Protein AF-A0A962CRX6-F1 (afdb_monomer)

Structure (mmCIF, N/CA/C/O backbone):
data_AF-A0A962CRX6-F1
#
_entry.id   AF-A0A962CRX6-F1
#
loop_
_atom_site.group_PDB
_atom_site.id
_atom_site.type_symbol
_atom_site.label_atom_id
_atom_site.label_alt_id
_atom_site.label_comp_id
_atom_site.label_asym_id
_atom_site.label_entity_id
_atom_site.label_seq_id
_atom_site.pdbx_PDB_ins_code
_atom_site.Cartn_x
_atom_site.Cartn_y
_atom_site.Cartn_z
_atom_site.occupancy
_atom_site.B_iso_or_equiv
_atom_site.auth_seq_id
_atom_site.auth_comp_id
_atom_site.auth_asym_id
_atom_site.auth_atom_id
_atom_site.pdbx_PDB_model_num
ATOM 1 N N . MET A 1 1 ? -12.585 -0.941 14.275 1.00 58.22 1 MET A N 1
ATOM 2 C CA . MET A 1 1 ? -12.572 -1.925 13.174 1.00 58.22 1 MET A CA 1
ATOM 3 C C . MET A 1 1 ? -11.379 -1.539 12.325 1.00 58.22 1 MET A C 1
ATOM 5 O O . MET A 1 1 ? -11.319 -0.374 11.966 1.00 58.22 1 MET A O 1
ATOM 9 N N . ASN A 1 2 ? -10.404 -2.429 12.141 1.00 74.69 2 ASN A N 1
ATOM 10 C CA . ASN A 1 2 ? -9.152 -2.091 11.458 1.00 74.69 2 ASN A CA 1
ATOM 11 C C . ASN A 1 2 ? -9.338 -2.369 9.971 1.00 74.69 2 ASN A C 1
ATOM 13 O O . ASN A 1 2 ? -9.302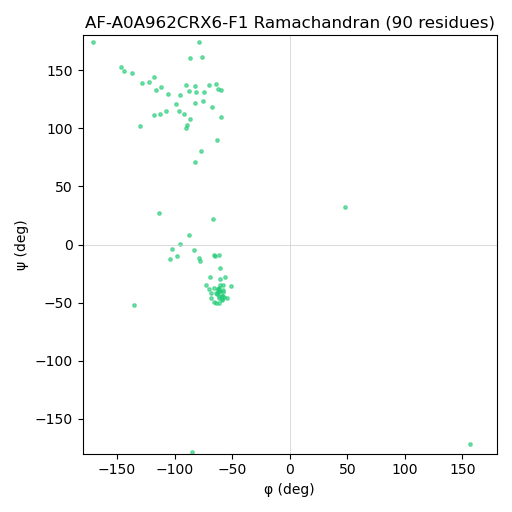 -3.531 9.563 1.00 74.69 2 ASN A O 1
ATOM 17 N N . THR A 1 3 ? -9.587 -1.336 9.1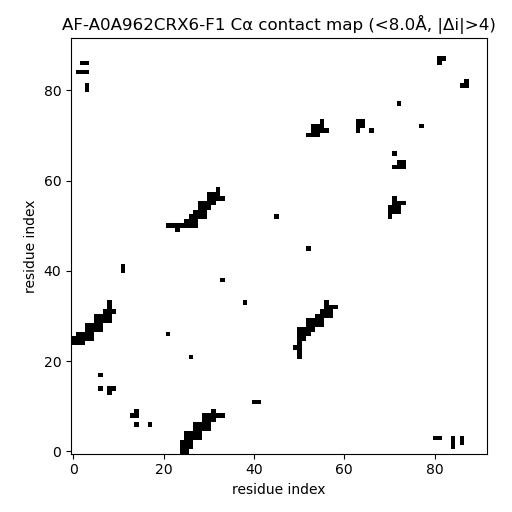74 1.00 85.50 3 THR A N 1
ATOM 18 C CA . THR A 1 3 ? -9.855 -1.497 7.741 1.00 85.50 3 THR A CA 1
ATOM 19 C C . THR A 1 3 ? -8.541 -1.492 6.977 1.00 85.50 3 THR A C 1
ATOM 21 O O . THR A 1 3 ? -7.709 -0.615 7.192 1.00 85.50 3 THR A O 1
ATOM 24 N N . LEU A 1 4 ? -8.347 -2.453 6.074 1.00 88.00 4 LEU A N 1
ATOM 25 C CA . LEU A 1 4 ? -7.245 -2.406 5.115 1.00 88.00 4 LEU A CA 1
ATOM 26 C C . LEU A 1 4 ? -7.731 -1.720 3.834 1.00 88.00 4 LEU A C 1
ATOM 28 O O . LEU A 1 4 ? -8.580 -2.254 3.115 1.00 88.00 4 LEU A O 1
ATOM 32 N N . HIS A 1 5 ? -7.185 -0.539 3.568 1.00 88.88 5 HIS A N 1
ATOM 33 C CA . HIS A 1 5 ? -7.468 0.280 2.396 1.00 88.88 5 HIS A CA 1
ATOM 34 C C . HIS A 1 5 ? -6.518 -0.075 1.259 1.00 88.88 5 HIS A C 1
ATOM 36 O O . HIS A 1 5 ? -5.317 -0.244 1.464 1.00 88.88 5 HIS A O 1
ATOM 42 N N . LEU A 1 6 ? -7.063 -0.174 0.050 1.00 89.38 6 LEU A N 1
ATOM 43 C CA . LEU A 1 6 ? -6.304 -0.463 -1.162 1.00 89.38 6 LEU A CA 1
ATOM 44 C C . LEU A 1 6 ? -6.218 0.811 -2.007 1.00 89.38 6 LEU A C 1
ATOM 46 O O . LEU A 1 6 ? -7.232 1.283 -2.522 1.00 89.38 6 LEU A O 1
ATOM 50 N N . CYS A 1 7 ? -5.012 1.341 -2.188 1.00 90.00 7 CYS A N 1
ATOM 51 C CA . CYS A 1 7 ? -4.751 2.527 -2.997 1.00 90.00 7 CYS A CA 1
ATOM 52 C C . CYS A 1 7 ? -3.931 2.147 -4.233 1.00 90.00 7 CYS A C 1
ATOM 54 O O . CYS A 1 7 ? -2.770 1.751 -4.128 1.00 90.00 7 CYS A O 1
ATOM 56 N N . HIS A 1 8 ? -4.534 2.257 -5.420 1.00 89.56 8 HIS A N 1
ATOM 57 C CA . HIS A 1 8 ? -3.787 2.083 -6.661 1.00 89.56 8 HIS A CA 1
ATOM 58 C C . HIS A 1 8 ? -2.942 3.330 -6.913 1.00 89.56 8 HIS A C 1
ATOM 60 O O . HIS A 1 8 ? -3.479 4.433 -7.022 1.00 89.56 8 HIS A O 1
ATOM 66 N N . TRP A 1 9 ? -1.633 3.160 -7.059 1.00 90.69 9 TRP A N 1
ATOM 67 C CA . TRP A 1 9 ? -0.734 4.274 -7.319 1.00 90.69 9 TRP A CA 1
ATOM 68 C C . TRP A 1 9 ? -1.094 5.007 -8.613 1.00 90.69 9 TRP A C 1
ATOM 70 O O . TRP A 1 9 ? -1.321 4.397 -9.660 1.00 90.69 9 TRP A O 1
ATOM 80 N N . GLN A 1 10 ? -1.134 6.336 -8.534 1.00 91.12 10 GLN A N 1
ATOM 81 C CA . GLN A 1 10 ? -1.332 7.217 -9.687 1.00 91.12 10 GLN A CA 1
ATOM 82 C C . GLN A 1 10 ? -0.353 8.388 -9.644 1.00 91.12 10 GLN A C 1
ATOM 84 O O . GLN A 1 10 ? 0.316 8.679 -10.630 1.00 91.12 10 GLN A O 1
ATOM 89 N N . ASN A 1 11 ? -0.309 9.083 -8.508 1.00 92.31 11 ASN A N 1
ATOM 90 C CA . ASN A 1 11 ? 0.598 10.182 -8.199 1.00 92.31 11 ASN A CA 1
ATOM 91 C C . ASN A 1 11 ? 0.467 10.540 -6.707 1.00 92.31 11 ASN A C 1
ATOM 93 O O . ASN A 1 11 ? -0.413 10.031 -6.009 1.00 92.31 11 ASN A O 1
ATOM 97 N N . LEU A 1 12 ? 1.318 11.455 -6.238 1.00 91.12 12 LEU A N 1
ATOM 98 C CA . LEU A 1 12 ? 1.351 11.884 -4.839 1.00 91.12 12 LEU A CA 1
ATOM 99 C C . LEU A 1 12 ? 0.048 12.555 -4.381 1.00 91.12 12 LEU A C 1
ATOM 101 O O . LEU A 1 12 ? -0.441 12.254 -3.301 1.00 91.12 12 LEU A O 1
ATOM 105 N N . VAL A 1 13 ? -0.553 13.395 -5.228 1.00 92.12 13 VAL A N 1
ATOM 106 C CA . VAL A 1 13 ? -1.800 14.109 -4.904 1.00 92.12 13 VAL A CA 1
ATOM 107 C C . VAL A 1 13 ? -2.939 13.123 -4.633 1.00 92.12 13 VAL A C 1
ATOM 109 O O . VAL A 1 13 ? -3.721 13.310 -3.705 1.00 92.12 13 VAL A O 1
ATOM 112 N N . HIS A 1 14 ? -3.023 12.048 -5.420 1.00 91.44 14 HIS A N 1
ATOM 113 C CA . HIS A 1 14 ? -4.002 10.986 -5.204 1.00 91.44 14 HIS A CA 1
ATOM 114 C C . HIS A 1 14 ? -3.786 10.270 -3.865 1.00 91.44 14 HIS A C 1
ATOM 116 O O . HIS A 1 14 ? -4.751 10.009 -3.147 1.00 91.44 14 HIS A O 1
ATOM 122 N N . LEU A 1 15 ? -2.527 9.984 -3.516 1.00 91.94 15 LEU A N 1
ATOM 123 C CA . LEU A 1 15 ? -2.184 9.371 -2.237 1.00 91.94 15 LEU A CA 1
ATOM 124 C C . LEU A 1 15 ? -2.593 10.275 -1.067 1.00 91.94 15 LEU A C 1
ATOM 126 O O . LEU A 1 15 ? -3.307 9.818 -0.184 1.00 91.94 15 LEU A O 1
ATOM 130 N N . GLU A 1 16 ? -2.224 11.555 -1.089 1.00 91.19 16 GLU A N 1
ATOM 131 C CA . GLU A 1 16 ? -2.556 12.521 -0.030 1.00 91.19 16 GLU A CA 1
ATOM 132 C C . GLU A 1 16 ? -4.069 12.646 0.203 1.00 91.19 16 GLU A C 1
ATOM 134 O O . GLU A 1 16 ? -4.531 12.671 1.344 1.00 91.19 16 GLU A O 1
ATOM 139 N N . GLN A 1 17 ? -4.864 12.660 -0.872 1.00 89.88 17 GLN A N 1
ATOM 140 C CA . GLN A 1 17 ? -6.326 12.649 -0.772 1.00 89.88 17 GLN A CA 1
ATOM 141 C C . GLN A 1 17 ? -6.849 11.380 -0.093 1.00 89.88 17 GLN A C 1
ATOM 143 O O . GLN A 1 17 ? -7.801 11.447 0.683 1.00 89.88 17 GLN A O 1
ATOM 148 N N . HIS A 1 18 ? -6.231 10.234 -0.379 1.00 87.38 18 HIS A N 1
ATOM 149 C CA . HIS A 1 18 ? -6.597 8.957 0.224 1.00 87.38 18 HIS A CA 1
ATOM 150 C C . HIS A 1 18 ? -6.222 8.900 1.710 1.00 87.38 18 HIS A C 1
ATOM 152 O O . HIS A 1 18 ? -6.996 8.393 2.517 1.00 87.38 18 HIS A O 1
ATOM 158 N N . LEU A 1 19 ? -5.072 9.469 2.087 1.00 89.88 19 LEU A N 1
ATOM 159 C CA . LEU A 1 19 ? -4.608 9.523 3.475 1.00 89.88 19 LEU A CA 1
ATOM 160 C C . LEU A 1 19 ? -5.579 10.279 4.388 1.00 89.88 19 LEU A C 1
ATOM 162 O O . LEU A 1 19 ? -5.799 9.862 5.520 1.00 89.88 19 LEU A O 1
ATOM 166 N N . GLY A 1 20 ? -6.233 11.329 3.882 1.00 86.69 20 GLY A N 1
ATOM 167 C CA . GLY A 1 20 ? -7.261 12.066 4.626 1.00 86.69 20 GLY A CA 1
ATOM 168 C C . GLY A 1 20 ? -8.524 11.259 4.965 1.00 86.69 20 GLY A C 1
ATOM 169 O O . GLY A 1 20 ? -9.357 11.736 5.733 1.00 86.69 20 GLY A O 1
ATOM 170 N N . LEU A 1 21 ? -8.687 10.058 4.400 1.00 85.38 21 LEU A N 1
ATOM 171 C CA . LEU A 1 21 ? -9.817 9.160 4.658 1.00 85.38 21 LEU A CA 1
ATOM 172 C C . LEU A 1 21 ? -9.493 8.071 5.692 1.00 85.38 21 LEU A C 1
ATOM 174 O O . LEU A 1 21 ? -10.402 7.353 6.113 1.00 85.38 21 LEU A O 1
ATOM 178 N N . LEU A 1 22 ? -8.223 7.926 6.083 1.00 87.69 22 LEU A N 1
ATOM 179 C CA . LEU A 1 22 ? -7.774 6.871 6.988 1.00 87.69 22 LEU A CA 1
ATOM 180 C C . LEU A 1 22 ? -8.031 7.246 8.447 1.00 87.69 22 LEU A C 1
ATOM 182 O O . LEU A 1 22 ? -7.743 8.358 8.889 1.00 87.69 22 LEU A O 1
ATOM 186 N N . SER A 1 23 ? -8.536 6.285 9.217 1.00 85.50 23 SER A N 1
ATOM 187 C CA . SER A 1 23 ? -8.552 6.372 10.678 1.00 85.50 23 SER A CA 1
ATOM 188 C C . SER A 1 23 ? -7.236 5.849 11.268 1.00 85.50 23 SER A C 1
ATOM 190 O O . SER A 1 23 ? -6.535 5.059 10.642 1.00 85.50 23 SER A O 1
ATOM 192 N N . GLU A 1 24 ? -6.914 6.212 12.514 1.00 83.00 24 GLU A N 1
ATOM 193 C CA . GLU A 1 24 ? -5.660 5.802 13.183 1.00 83.00 24 GLU A CA 1
ATOM 194 C C . GLU A 1 24 ? -5.446 4.277 13.249 1.00 83.00 24 GLU A C 1
ATOM 196 O O . GLU A 1 24 ? -4.314 3.808 13.263 1.00 83.00 24 GLU A O 1
ATOM 201 N N . ASN A 1 25 ? -6.531 3.498 13.270 1.00 84.44 25 ASN A N 1
ATOM 202 C CA . ASN A 1 25 ? -6.491 2.034 13.366 1.00 84.44 25 ASN A CA 1
ATOM 203 C C . ASN A 1 25 ? -6.567 1.318 12.009 1.00 84.44 25 ASN A C 1
ATOM 205 O O . ASN A 1 25 ? -6.623 0.085 11.962 1.00 84.44 25 ASN A O 1
ATOM 209 N N . ASP A 1 26 ? -6.642 2.072 10.917 1.00 87.25 26 ASP A N 1
ATOM 210 C CA . ASP A 1 26 ? -6.673 1.499 9.582 1.00 87.25 26 ASP A CA 1
ATOM 211 C C . ASP A 1 26 ? -5.268 1.076 9.136 1.00 87.25 26 ASP A C 1
ATOM 213 O O . ASP A 1 26 ? -4.263 1.253 9.826 1.00 87.25 26 ASP A O 1
ATOM 217 N N . SER A 1 27 ? -5.181 0.431 7.983 1.00 88.75 27 SER A N 1
ATOM 218 C CA . SER A 1 27 ? -3.911 0.135 7.332 1.00 88.75 27 SER A CA 1
ATOM 219 C C . SER A 1 27 ? -4.029 0.409 5.845 1.00 88.75 27 SER A C 1
ATOM 221 O O . SER A 1 27 ? -5.105 0.252 5.269 1.00 88.75 27 SER A O 1
ATOM 223 N N . LEU A 1 28 ? -2.937 0.841 5.223 1.00 90.75 28 LEU A N 1
ATOM 224 C CA . LEU A 1 28 ? -2.918 1.232 3.819 1.00 90.75 28 LEU A CA 1
ATOM 225 C C . LEU A 1 28 ? -2.014 0.316 3.001 1.00 90.75 28 LEU A C 1
ATOM 227 O O . LEU A 1 28 ? -0.860 0.084 3.345 1.00 90.75 28 LEU A O 1
ATOM 231 N N . LEU A 1 29 ? -2.517 -0.136 1.863 1.00 90.69 29 LEU A N 1
ATOM 232 C CA . LEU A 1 29 ? -1.756 -0.890 0.884 1.00 90.69 29 LEU A CA 1
ATOM 233 C C . LEU A 1 29 ? -1.710 -0.120 -0.426 1.00 90.69 29 LEU A C 1
ATOM 235 O O . LEU A 1 29 ? -2.727 0.036 -1.105 1.00 90.69 29 LEU A O 1
ATOM 239 N N . ILE A 1 30 ? -0.526 0.365 -0.775 1.00 91.12 30 ILE A N 1
ATOM 240 C CA . ILE A 1 30 ? -0.294 1.118 -2.000 1.00 91.12 30 ILE A CA 1
ATOM 241 C C . ILE A 1 30 ? 0.237 0.138 -3.045 1.00 91.12 30 ILE A C 1
ATOM 243 O O . ILE A 1 30 ? 1.324 -0.421 -2.888 1.00 91.12 30 ILE A O 1
ATOM 247 N N . PHE A 1 31 ? -0.525 -0.086 -4.112 1.00 88.44 31 PHE A N 1
ATOM 248 C CA . PHE A 1 31 ? -0.181 -1.059 -5.147 1.00 88.44 31 PHE A CA 1
ATOM 249 C C . PHE A 1 31 ? -0.095 -0.412 -6.529 1.00 88.44 31 PHE A C 1
ATOM 251 O O . PHE A 1 31 ? -0.914 0.432 -6.882 1.00 88.44 31 PHE A O 1
ATOM 258 N N . GLY A 1 32 ? 0.889 -0.803 -7.334 1.00 86.56 32 GLY A N 1
ATOM 259 C CA . GLY A 1 32 ? 1.092 -0.223 -8.664 1.00 86.56 32 GLY A CA 1
ATOM 260 C C . GLY A 1 32 ? 2.523 -0.362 -9.158 1.00 86.56 32 GLY A C 1
ATOM 261 O O . GLY A 1 32 ? 3.325 -1.060 -8.553 1.00 86.56 32 GLY A O 1
ATOM 262 N N . THR A 1 33 ? 2.848 0.277 -10.277 1.00 85.25 33 THR A N 1
ATOM 263 C CA . THR A 1 33 ? 4.232 0.355 -10.765 1.00 85.25 33 THR A CA 1
ATOM 264 C C . THR A 1 33 ? 4.84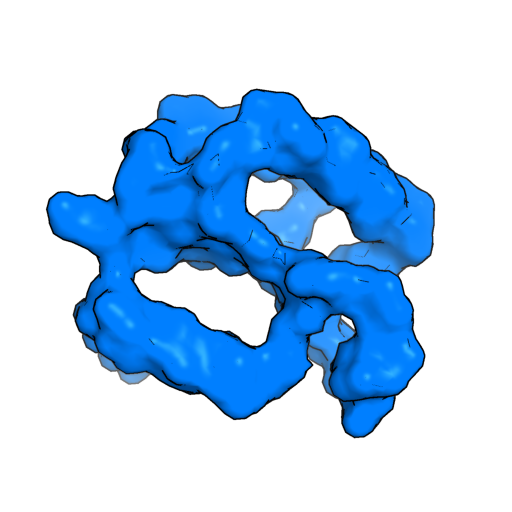7 1.658 -10.275 1.00 85.25 33 THR A C 1
ATOM 266 O O . THR A 1 33 ? 4.261 2.718 -10.480 1.00 85.25 33 THR A O 1
ATOM 269 N N . PHE A 1 34 ? 6.021 1.580 -9.648 1.00 85.38 34 PHE A N 1
ATOM 270 C CA . PHE A 1 34 ? 6.719 2.737 -9.087 1.00 85.38 34 PHE A CA 1
ATOM 271 C C . PHE A 1 34 ? 8.163 2.779 -9.576 1.00 85.38 34 PHE A C 1
ATOM 273 O O . PHE A 1 34 ? 8.857 1.759 -9.590 1.00 85.38 34 PHE A O 1
ATOM 280 N N . SER A 1 35 ? 8.641 3.973 -9.900 1.00 86.94 35 SER A N 1
ATOM 281 C CA . SER A 1 35 ? 10.069 4.266 -9.992 1.00 86.94 35 SER A CA 1
ATOM 282 C C . SER A 1 35 ? 10.695 4.410 -8.599 1.00 86.94 35 SER A C 1
ATOM 284 O O . SER A 1 35 ? 10.011 4.679 -7.611 1.00 86.94 35 SER A O 1
ATOM 286 N N . VAL A 1 36 ? 12.023 4.294 -8.514 1.00 84.00 36 VAL A N 1
ATOM 287 C CA . VAL A 1 36 ? 12.770 4.484 -7.254 1.00 84.00 36 VAL A CA 1
ATOM 288 C C . VAL A 1 36 ? 12.533 5.878 -6.658 1.00 84.00 36 VAL A C 1
ATOM 290 O O . VAL A 1 36 ? 12.459 6.031 -5.440 1.00 84.00 36 VAL A O 1
ATOM 293 N N . ASP A 1 37 ? 12.383 6.900 -7.501 1.00 89.44 37 ASP A N 1
ATOM 294 C CA . ASP A 1 37 ? 12.137 8.269 -7.041 1.00 89.44 37 ASP A 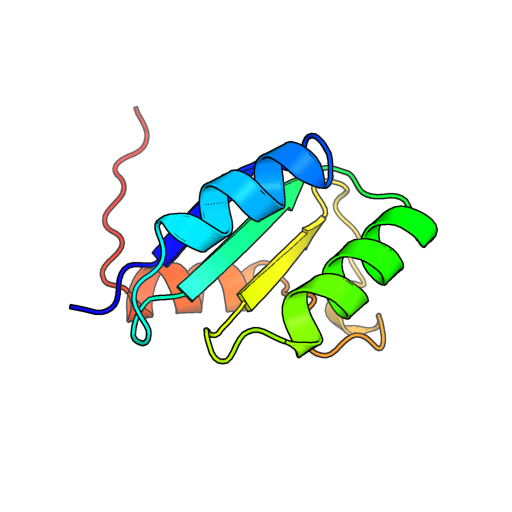CA 1
ATOM 295 C C . ASP A 1 37 ? 10.716 8.450 -6.494 1.00 89.44 37 ASP A C 1
ATOM 297 O O . ASP A 1 37 ? 10.515 9.194 -5.537 1.00 89.44 37 ASP A O 1
ATOM 301 N N . GLU A 1 38 ? 9.725 7.760 -7.061 1.00 89.62 38 GLU A N 1
ATOM 302 C CA . GLU A 1 38 ? 8.360 7.746 -6.524 1.00 89.62 38 GLU A CA 1
ATOM 303 C C . GLU A 1 38 ? 8.289 7.003 -5.194 1.00 89.62 38 GLU A C 1
ATOM 305 O O . GLU A 1 38 ? 7.663 7.501 -4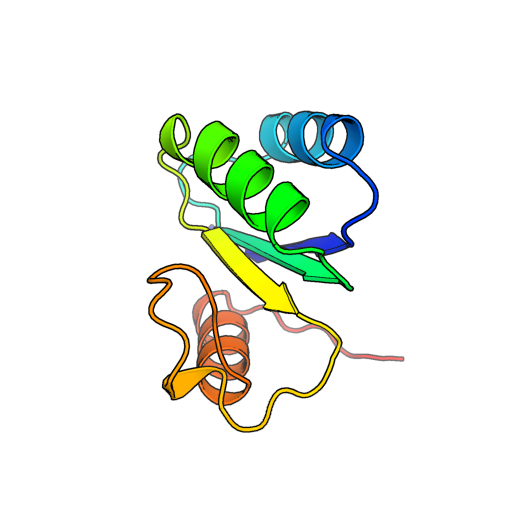.263 1.00 89.62 38 GLU A O 1
ATOM 310 N N . GLN A 1 39 ? 8.980 5.867 -5.069 1.00 88.00 39 GLN A N 1
ATOM 311 C CA . GLN A 1 39 ? 9.061 5.130 -3.806 1.00 88.00 39 GLN A CA 1
ATOM 312 C C . GLN A 1 39 ? 9.609 6.005 -2.676 1.00 88.00 39 GLN A C 1
ATOM 314 O O . GLN A 1 39 ? 9.023 6.037 -1.598 1.00 88.00 39 GLN A O 1
ATOM 319 N N . LYS A 1 40 ? 10.686 6.762 -2.928 1.00 88.75 40 LYS A N 1
ATOM 320 C CA . LYS A 1 40 ? 11.239 7.709 -1.945 1.00 88.75 40 LYS A CA 1
ATOM 321 C C . LYS A 1 40 ? 10.217 8.763 -1.532 1.00 88.75 40 LYS A C 1
ATOM 323 O O . LYS A 1 40 ? 10.007 8.952 -0.345 1.00 88.75 40 LYS A O 1
ATOM 328 N N . LYS A 1 41 ? 9.525 9.380 -2.495 1.00 90.94 41 LYS A N 1
ATOM 329 C CA . LYS A 1 41 ? 8.482 10.381 -2.206 1.00 90.94 41 LYS A CA 1
ATOM 330 C C . LYS A 1 41 ? 7.341 9.811 -1.368 1.00 90.94 41 LYS A C 1
ATOM 332 O O . LYS A 1 41 ? 6.839 10.500 -0.489 1.00 90.94 41 LYS A O 1
ATOM 337 N N . ILE A 1 42 ? 6.929 8.574 -1.646 1.00 91.06 42 ILE A N 1
ATOM 338 C CA . ILE A 1 42 ? 5.908 7.892 -0.848 1.00 91.06 42 ILE A CA 1
ATOM 339 C C . ILE A 1 42 ? 6.429 7.681 0.572 1.00 91.06 42 ILE A C 1
ATOM 341 O O . ILE A 1 42 ? 5.754 8.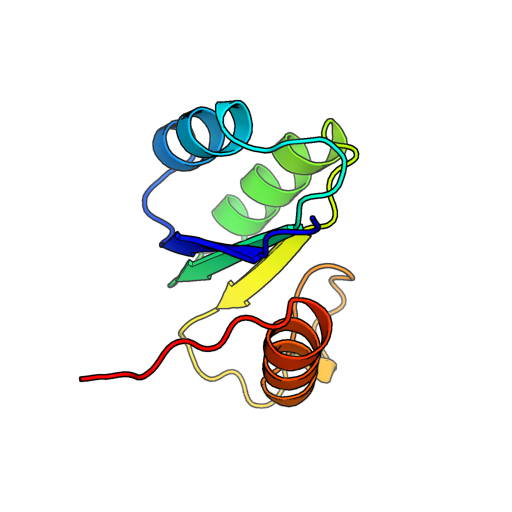075 1.512 1.00 91.06 42 ILE A O 1
ATOM 345 N N . ILE A 1 43 ? 7.632 7.119 0.733 1.00 89.88 43 ILE A N 1
ATOM 346 C CA . ILE A 1 43 ? 8.247 6.909 2.052 1.00 89.88 43 ILE A CA 1
ATOM 347 C C . ILE A 1 43 ? 8.315 8.226 2.833 1.00 89.88 43 ILE A C 1
ATOM 349 O O . ILE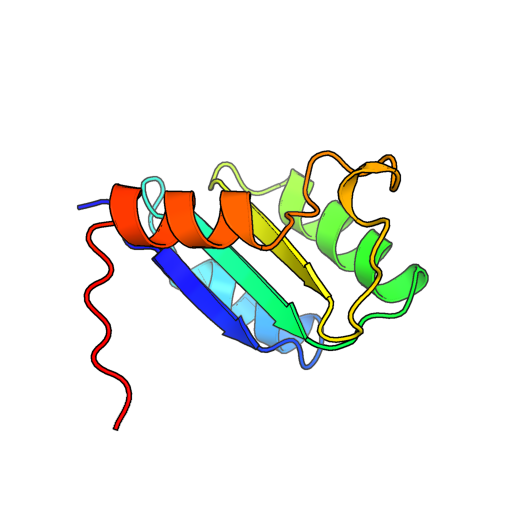 A 1 43 ? 7.935 8.243 3.998 1.00 89.88 43 ILE A O 1
ATOM 353 N N . ASP A 1 44 ? 8.746 9.316 2.196 1.00 90.12 44 ASP A N 1
ATOM 354 C CA . ASP A 1 44 ? 8.866 10.628 2.832 1.00 90.12 44 ASP A CA 1
ATOM 355 C C . ASP A 1 44 ? 7.508 11.151 3.329 1.00 90.12 44 ASP A C 1
ATOM 357 O O . ASP A 1 44 ? 7.408 11.571 4.476 1.00 90.12 44 ASP A O 1
ATOM 361 N N . VAL A 1 45 ? 6.442 11.066 2.521 1.00 90.25 45 VAL A N 1
ATOM 362 C CA . VAL A 1 45 ? 5.087 11.475 2.951 1.00 90.25 45 VAL A CA 1
ATOM 363 C C . VAL A 1 45 ? 4.550 10.583 4.066 1.00 90.25 45 VAL A C 1
ATOM 365 O O . VAL A 1 45 ? 3.880 11.055 4.981 1.00 90.25 45 VAL A O 1
ATOM 368 N N . MET A 1 46 ? 4.843 9.288 4.007 1.00 89.88 46 MET A N 1
ATOM 369 C CA . MET A 1 46 ? 4.325 8.334 4.977 1.00 89.88 46 MET A CA 1
ATOM 370 C C . MET A 1 46 ? 5.070 8.358 6.320 1.00 89.88 46 MET A C 1
ATOM 372 O O . MET A 1 46 ? 4.545 7.813 7.288 1.00 89.88 46 MET A O 1
ATOM 376 N N . GLN A 1 47 ? 6.248 8.991 6.423 1.00 85.31 47 GLN A N 1
ATOM 377 C CA . GLN A 1 47 ? 6.942 9.181 7.710 1.00 85.31 47 GLN A CA 1
ATOM 378 C C . GLN A 1 47 ? 6.112 9.994 8.711 1.00 85.31 47 GLN A C 1
ATOM 380 O O . GLN A 1 47 ? 6.214 9.762 9.915 1.00 85.31 47 GLN A O 1
ATOM 385 N N . ASP A 1 48 ? 5.271 10.901 8.215 1.00 81.19 48 ASP A N 1
ATOM 386 C CA . ASP A 1 48 ? 4.417 11.755 9.043 1.00 81.19 48 ASP A CA 1
ATOM 387 C C . ASP A 1 48 ? 3.107 11.063 9.468 1.00 81.19 48 ASP A C 1
ATOM 389 O O . ASP A 1 48 ? 2.336 11.616 10.257 1.00 81.19 48 ASP A O 1
ATOM 393 N N . PHE A 1 49 ? 2.847 9.844 8.980 1.00 83.06 49 PHE A N 1
ATOM 394 C CA . PHE A 1 49 ? 1.634 9.085 9.278 1.00 83.06 49 PHE A CA 1
ATOM 395 C C . PHE A 1 49 ? 1.905 7.937 10.254 1.00 83.06 49 PHE A C 1
ATOM 397 O O . PHE A 1 49 ? 2.776 7.096 10.050 1.00 83.06 49 PHE A O 1
ATOM 404 N N . SER A 1 50 ? 1.098 7.869 11.316 1.00 82.25 50 SER A N 1
ATOM 405 C CA . SER A 1 50 ? 1.148 6.800 12.324 1.00 82.25 50 SER A CA 1
ATOM 406 C C . SER A 1 50 ? 0.464 5.501 11.881 1.00 82.25 50 SER A C 1
ATOM 408 O O . SER A 1 50 ? 0.609 4.471 12.538 1.00 82.25 50 SER A O 1
ATOM 410 N N . THR A 1 51 ? -0.291 5.544 10.783 1.00 84.38 51 THR A N 1
ATOM 411 C CA . THR A 1 51 ? -1.025 4.408 10.225 1.00 84.38 51 THR A CA 1
ATOM 412 C C . THR A 1 51 ? -0.065 3.383 9.625 1.00 84.38 51 THR A C 1
ATOM 414 O O . THR A 1 51 ? 0.854 3.744 8.894 1.00 84.38 51 THR A O 1
ATOM 417 N N . ASN A 1 52 ? -0.300 2.090 9.869 1.00 87.94 52 ASN A N 1
ATOM 418 C CA . ASN A 1 52 ? 0.479 1.033 9.220 1.00 87.94 52 ASN A CA 1
ATOM 419 C C . ASN A 1 52 ? 0.275 1.077 7.702 1.00 87.94 52 ASN A C 1
ATOM 421 O O . ASN A 1 52 ? -0.859 1.159 7.222 1.00 87.94 52 ASN A O 1
ATOM 425 N N . TRP A 1 53 ? 1.360 0.990 6.939 1.00 90.56 53 TRP A N 1
ATOM 426 C CA . TRP A 1 53 ? 1.294 1.082 5.489 1.00 90.56 53 TRP A CA 1
ATOM 427 C C . TRP A 1 53 ? 2.332 0.209 4.792 1.00 90.56 53 TRP A C 1
ATOM 429 O O . TRP A 1 53 ? 3.398 -0.080 5.340 1.00 90.56 53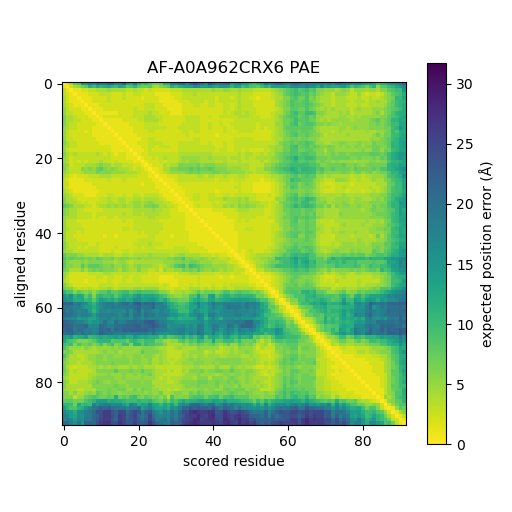 TRP A O 1
ATOM 439 N N . TYR A 1 54 ? 1.999 -0.196 3.568 1.00 90.00 54 TYR A N 1
ATOM 440 C CA . TYR A 1 54 ? 2.761 -1.170 2.798 1.00 90.00 54 TYR A CA 1
ATOM 441 C C . TYR A 1 54 ? 2.753 -0.838 1.301 1.00 90.00 54 TYR A C 1
ATOM 443 O O . TYR A 1 54 ? 1.777 -0.298 0.774 1.00 90.00 54 TYR A O 1
ATOM 451 N N . LEU A 1 55 ? 3.830 -1.207 0.608 1.00 88.88 55 LEU A N 1
ATOM 452 C CA . LEU A 1 55 ? 4.018 -1.055 -0.833 1.00 88.88 55 LEU A CA 1
ATOM 453 C C . LEU A 1 55 ? 4.034 -2.410 -1.538 1.00 88.88 55 LEU A C 1
ATOM 455 O O . LEU A 1 55 ? 4.719 -3.340 -1.114 1.00 88.88 55 LEU A O 1
ATOM 459 N N . VAL A 1 56 ? 3.322 -2.484 -2.662 1.00 86.25 56 VAL A N 1
ATOM 460 C CA . VAL A 1 56 ? 3.252 -3.665 -3.531 1.00 86.25 56 VAL A CA 1
ATOM 461 C C . VAL A 1 56 ? 3.525 -3.228 -4.956 1.00 86.25 56 VAL A C 1
ATOM 463 O O . VAL A 1 56 ? 2.659 -2.664 -5.632 1.00 86.25 56 VAL A O 1
ATOM 466 N N . ASN A 1 57 ? 4.744 -3.477 -5.427 1.00 77.75 57 ASN A N 1
ATOM 467 C CA . ASN A 1 57 ? 5.071 -3.202 -6.816 1.00 77.75 57 ASN A CA 1
ATOM 468 C C . ASN A 1 57 ? 4.433 -4.265 -7.724 1.00 77.75 57 ASN A C 1
ATOM 470 O O . ASN A 1 57 ? 4.517 -5.461 -7.452 1.00 77.75 57 ASN A O 1
ATOM 474 N N . LYS A 1 58 ? 3.761 -3.820 -8.787 1.00 65.12 58 LYS A N 1
ATOM 475 C CA . LYS A 1 58 ? 3.062 -4.679 -9.749 1.00 65.12 58 LYS A CA 1
ATOM 476 C C . LYS A 1 58 ? 4.028 -5.506 -10.593 1.00 65.12 58 LYS A C 1
ATOM 478 O O . LYS A 1 58 ? 3.658 -6.588 -11.051 1.00 65.12 58 LYS A O 1
ATOM 483 N N . ASP A 1 59 ? 5.243 -5.011 -10.802 1.00 63.12 59 ASP A N 1
ATOM 484 C CA . ASP A 1 59 ? 6.275 -5.823 -11.427 1.00 63.12 59 ASP A CA 1
ATOM 485 C C . ASP A 1 59 ? 6.648 -6.945 -10.460 1.00 63.12 59 ASP A C 1
ATOM 487 O O . ASP A 1 59 ? 7.090 -6.691 -9.339 1.00 63.12 59 ASP A O 1
ATOM 491 N N . ILE A 1 60 ? 6.422 -8.189 -10.896 1.00 54.88 60 ILE A N 1
ATOM 492 C CA . ILE A 1 60 ? 6.803 -9.397 -10.163 1.00 54.88 60 ILE A CA 1
ATOM 493 C C . ILE A 1 60 ? 8.327 -9.384 -10.057 1.00 54.88 60 ILE A C 1
ATOM 495 O O . ILE A 1 60 ? 9.027 -9.884 -10.937 1.00 54.88 60 ILE A O 1
ATOM 499 N N . ASP A 1 61 ? 8.847 -8.783 -8.994 1.00 56.53 61 ASP A N 1
ATOM 500 C CA . ASP A 1 61 ? 10.231 -8.962 -8.604 1.00 56.53 61 ASP A CA 1
ATOM 501 C C . ASP A 1 61 ? 10.279 -10.212 -7.712 1.00 56.53 61 ASP A C 1
ATOM 503 O O . ASP A 1 61 ? 9.794 -10.185 -6.576 1.00 56.53 61 ASP A O 1
ATOM 507 N N . PRO A 1 62 ? 10.829 -11.343 -8.197 1.00 56.19 62 PRO A N 1
ATOM 508 C CA . PRO A 1 62 ? 10.948 -12.558 -7.392 1.00 56.19 62 PRO A CA 1
ATOM 509 C C . PRO A 1 62 ? 11.821 -12.352 -6.142 1.00 56.19 62 PRO A C 1
ATOM 511 O O . PRO A 1 62 ? 11.861 -13.220 -5.276 1.00 56.19 62 PRO A O 1
ATOM 514 N N . ASN A 1 63 ? 12.499 -11.205 -6.029 1.00 56.78 63 ASN A N 1
ATOM 515 C CA . ASN A 1 63 ? 13.387 -10.843 -4.940 1.00 56.78 63 ASN A CA 1
ATOM 516 C C . ASN A 1 63 ? 12.870 -9.672 -4.088 1.00 56.78 63 ASN A C 1
ATOM 518 O O . ASN A 1 63 ? 13.692 -8.999 -3.471 1.00 56.78 63 ASN A O 1
ATOM 522 N N . ILE A 1 64 ? 11.553 -9.425 -3.986 1.00 60.41 64 ILE A N 1
ATOM 523 C CA . ILE A 1 64 ? 11.021 -8.428 -3.022 1.00 60.41 64 ILE A CA 1
ATOM 524 C C . ILE A 1 64 ? 11.569 -8.686 -1.604 1.00 60.41 64 ILE A C 1
ATOM 526 O O . ILE A 1 64 ? 11.944 -7.748 -0.913 1.00 60.41 64 ILE A O 1
ATOM 530 N N . ALA A 1 65 ? 11.764 -9.953 -1.216 1.00 52.84 65 ALA A N 1
ATOM 531 C CA . ALA A 1 65 ? 12.402 -10.331 0.052 1.00 52.84 65 ALA A CA 1
ATOM 532 C C . ALA A 1 65 ? 13.858 -9.831 0.227 1.00 52.84 65 ALA A C 1
ATOM 534 O O . ALA A 1 65 ? 14.344 -9.761 1.353 1.00 52.84 65 ALA A O 1
ATOM 535 N N . ASN A 1 66 ? 14.556 -9.484 -0.860 1.00 51.91 66 ASN A N 1
ATOM 536 C CA . ASN A 1 66 ? 15.935 -8.984 -0.850 1.00 51.91 66 ASN A CA 1
ATOM 537 C C . ASN A 1 66 ? 16.029 -7.461 -1.044 1.00 51.91 66 ASN A C 1
ATOM 539 O O . ASN A 1 66 ? 17.133 -6.913 -1.002 1.00 51.91 66 ASN A O 1
ATOM 543 N N . ARG A 1 67 ? 14.912 -6.755 -1.269 1.00 56.09 67 ARG A N 1
ATOM 544 C CA . ARG A 1 67 ? 14.912 -5.291 -1.307 1.00 56.09 67 ARG A CA 1
ATOM 545 C C . ARG A 1 67 ? 14.846 -4.765 0.123 1.00 56.09 67 ARG A C 1
ATOM 547 O O . ARG A 1 67 ? 13.941 -5.071 0.884 1.00 56.09 67 ARG A O 1
ATOM 554 N N . HIS A 1 68 ? 15.843 -3.970 0.495 1.00 55.06 68 HIS A N 1
ATOM 555 C CA . HIS A 1 68 ? 16.097 -3.467 1.850 1.00 55.06 68 HIS A CA 1
ATOM 556 C C . HIS A 1 68 ? 15.049 -2.474 2.412 1.00 55.06 68 HIS A C 1
ATOM 558 O O . HIS A 1 68 ? 15.383 -1.694 3.304 1.00 55.06 68 HIS A O 1
ATOM 564 N N . SER A 1 69 ? 13.812 -2.445 1.907 1.00 66.88 69 SER A N 1
ATOM 565 C CA . SER A 1 69 ? 12.787 -1.502 2.367 1.00 66.88 69 SER A CA 1
ATOM 566 C C . SER A 1 69 ? 11.833 -2.170 3.365 1.00 66.88 69 SER A C 1
ATOM 568 O O . SER A 1 69 ? 11.155 -3.122 2.988 1.00 66.88 69 SER A O 1
ATOM 570 N N . PRO A 1 70 ? 11.706 -1.671 4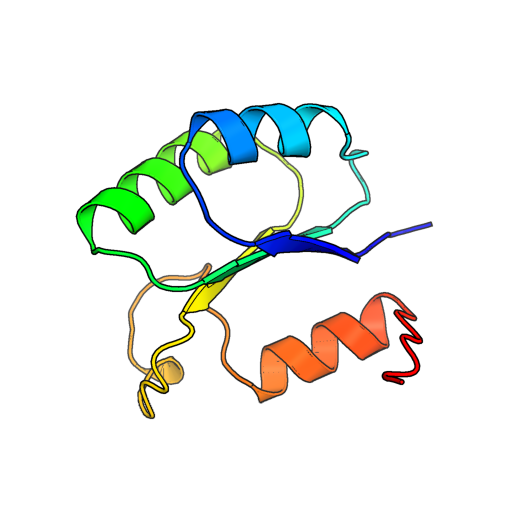.610 1.00 73.31 70 PRO A N 1
ATOM 571 C CA . PRO A 1 70 ? 10.803 -2.247 5.614 1.00 73.31 70 PRO A CA 1
ATOM 572 C C . PRO A 1 70 ? 9.311 -2.124 5.255 1.00 73.31 70 PRO A C 1
ATOM 574 O O . PRO A 1 70 ? 8.475 -2.705 5.941 1.00 73.31 70 PRO A O 1
ATOM 577 N N . HIS A 1 71 ? 8.975 -1.373 4.201 1.00 81.25 71 HIS A N 1
ATOM 578 C CA . HIS A 1 71 ? 7.601 -1.114 3.770 1.00 81.25 71 HIS A CA 1
ATOM 579 C C . HIS A 1 71 ? 7.186 -1.914 2.528 1.00 81.25 71 HIS A C 1
ATOM 581 O O . HIS A 1 71 ? 6.004 -1.933 2.195 1.00 81.25 71 HIS A O 1
ATOM 587 N N . GLU A 1 72 ? 8.122 -2.553 1.820 1.00 83.81 72 GLU A N 1
ATOM 588 C CA . GLU A 1 72 ? 7.785 -3.413 0.680 1.00 83.81 72 GLU A CA 1
ATOM 589 C C . GLU A 1 72 ? 7.351 -4.792 1.182 1.00 83.81 72 GLU A C 1
ATOM 591 O O . GLU A 1 72 ? 8.027 -5.397 2.015 1.00 83.81 72 GLU A O 1
ATOM 596 N N . ILE A 1 73 ? 6.222 -5.290 0.672 1.00 81.94 73 ILE A N 1
ATOM 597 C CA . ILE A 1 73 ? 5.705 -6.605 1.052 1.00 81.94 73 ILE A CA 1
ATOM 598 C C . ILE A 1 73 ? 5.647 -7.563 -0.133 1.00 81.94 73 ILE A C 1
ATOM 600 O O . ILE A 1 73 ? 5.348 -7.186 -1.267 1.00 81.94 73 ILE A O 1
ATOM 604 N N . ASN A 1 74 ? 5.924 -8.832 0.142 1.00 80.69 74 ASN A N 1
ATOM 605 C CA . ASN A 1 74 ? 5.787 -9.921 -0.811 1.00 80.69 74 ASN A CA 1
ATOM 606 C C . ASN A 1 74 ? 4.344 -10.474 -0.841 1.00 80.69 74 ASN A C 1
ATOM 608 O O . ASN A 1 74 ? 3.444 -10.007 -0.139 1.00 80.69 74 ASN A O 1
ATOM 612 N N . HIS A 1 75 ? 4.124 -11.498 -1.668 1.00 77.06 75 HIS A N 1
ATOM 613 C CA . HIS A 1 75 ? 2.811 -12.126 -1.822 1.00 77.06 75 HIS A CA 1
ATOM 614 C C . HIS A 1 75 ? 2.279 -12.781 -0.534 1.00 77.06 75 HIS A C 1
ATOM 616 O O . HIS A 1 75 ? 1.086 -12.698 -0.261 1.00 77.06 75 HIS A O 1
ATOM 622 N N . GLU A 1 76 ? 3.134 -13.415 0.268 1.00 80.94 76 GLU A N 1
ATOM 623 C CA . GLU A 1 76 ? 2.717 -14.067 1.517 1.00 80.94 76 GLU A CA 1
ATOM 624 C C . GLU A 1 76 ? 2.276 -13.029 2.556 1.00 80.94 76 GLU A C 1
ATOM 626 O O . GLU A 1 76 ? 1.187 -13.137 3.112 1.00 80.94 76 GLU A O 1
ATOM 631 N N . GLN A 1 77 ? 3.056 -11.960 2.725 1.00 83.81 77 GLN A N 1
ATOM 632 C CA . GLN A 1 77 ? 2.724 -10.831 3.601 1.00 83.81 77 GLN A CA 1
ATOM 633 C C . GLN A 1 77 ? 1.428 -10.125 3.165 1.00 83.81 77 GLN A C 1
ATOM 635 O O . GLN A 1 77 ? 0.615 -9.730 3.999 1.00 83.81 77 GLN A O 1
ATOM 640 N N . TRP A 1 78 ? 1.188 -10.007 1.855 1.00 82.31 78 TRP A N 1
ATOM 641 C CA . TRP A 1 78 ? -0.093 -9.535 1.318 1.00 82.31 78 TRP A CA 1
ATOM 642 C C . TRP A 1 78 ? -1.264 -10.424 1.765 1.00 82.31 78 TRP A C 1
ATOM 644 O O . TRP A 1 78 ? -2.301 -9.914 2.195 1.00 82.31 78 TRP A O 1
ATOM 654 N N . LEU A 1 79 ? -1.121 -11.752 1.664 1.00 80.06 79 LEU A N 1
ATOM 655 C CA . LEU A 1 79 ? -2.169 -12.694 2.071 1.00 80.06 79 LEU A CA 1
ATOM 656 C C . LEU A 1 79 ? -2.443 -12.605 3.575 1.00 80.06 79 LEU A C 1
ATOM 658 O O . LEU A 1 79 ? -3.605 -12.593 3.984 1.00 80.06 79 LEU A O 1
ATOM 662 N N . GLU A 1 80 ? -1.393 -12.487 4.388 1.00 84.44 80 GLU A N 1
ATOM 663 C CA . GLU A 1 80 ? -1.513 -12.293 5.834 1.00 84.44 80 GLU A CA 1
ATOM 664 C C . GLU A 1 80 ? -2.301 -11.025 6.175 1.00 84.44 80 GLU A C 1
ATOM 666 O O . GLU A 1 80 ? -3.211 -11.087 7.001 1.00 84.44 80 GLU A O 1
ATOM 671 N N . LEU A 1 81 ? -2.031 -9.902 5.501 1.00 82.69 81 LEU A N 1
ATOM 672 C CA . LEU A 1 81 ? -2.763 -8.647 5.707 1.00 82.69 81 LEU A CA 1
ATOM 673 C C . LEU A 1 81 ? -4.253 -8.780 5.377 1.00 82.69 81 LEU A C 1
ATOM 675 O O . LEU A 1 81 ? -5.106 -8.327 6.141 1.00 82.69 81 LEU A O 1
ATOM 679 N N . ILE A 1 82 ? -4.594 -9.435 4.264 1.00 82.19 82 ILE A N 1
ATOM 680 C CA . ILE A 1 82 ? -5.997 -9.679 3.897 1.00 82.19 82 ILE A CA 1
ATOM 681 C C . ILE A 1 82 ? -6.719 -10.472 4.994 1.00 82.19 82 ILE A C 1
ATOM 683 O O . ILE A 1 82 ? -7.842 -10.121 5.369 1.00 82.19 82 ILE A O 1
ATOM 687 N N . ILE A 1 83 ? -6.071 -11.512 5.527 1.00 81.69 83 ILE A N 1
ATOM 688 C CA . ILE A 1 83 ? -6.620 -12.348 6.600 1.00 81.69 83 ILE A CA 1
ATOM 689 C C . ILE A 1 83 ? -6.772 -11.535 7.893 1.00 81.69 83 ILE A C 1
ATOM 691 O O . ILE A 1 83 ? -7.852 -11.529 8.483 1.00 81.69 83 ILE A O 1
ATOM 695 N N . GLN A 1 84 ? -5.725 -10.820 8.318 1.00 83.38 84 GLN A N 1
ATOM 696 C CA . GLN A 1 84 ? -5.704 -10.030 9.558 1.00 83.38 84 GLN A CA 1
ATOM 697 C C . GLN A 1 84 ? -6.808 -8.973 9.603 1.00 83.38 84 GLN A C 1
ATOM 699 O O . GLN A 1 84 ? -7.438 -8.764 10.640 1.00 83.38 84 GLN A O 1
ATOM 704 N N . HIS A 1 85 ? -7.071 -8.326 8.471 1.00 79.94 85 HIS A N 1
ATOM 705 C CA . HIS A 1 85 ? -8.074 -7.273 8.375 1.00 79.94 85 HIS A CA 1
ATOM 706 C C . HIS A 1 85 ? -9.483 -7.794 8.068 1.00 79.94 85 HIS A C 1
ATOM 708 O O . HIS A 1 85 ? -10.389 -6.997 7.828 1.00 79.94 85 HIS A O 1
ATOM 714 N N . ASN A 1 86 ? -9.693 -9.119 8.086 1.00 73.25 86 ASN A N 1
ATOM 715 C CA . ASN A 1 86 ? -10.946 -9.768 7.683 1.00 73.25 86 ASN A CA 1
ATOM 716 C C . ASN A 1 86 ? -11.461 -9.244 6.333 1.00 73.25 86 ASN A C 1
ATOM 718 O O . ASN A 1 86 ? -12.674 -9.149 6.107 1.00 73.25 86 ASN A O 1
ATOM 722 N N . ASN A 1 87 ? -10.532 -8.879 5.443 1.00 68.38 87 ASN A N 1
ATOM 723 C CA . ASN A 1 87 ? -10.834 -8.261 4.166 1.00 68.38 87 ASN A CA 1
ATOM 724 C C . ASN A 1 87 ? -11.322 -9.360 3.221 1.00 68.38 87 ASN A C 1
ATOM 726 O O . ASN A 1 87 ? -10.597 -9.941 2.421 1.00 68.38 87 ASN A O 1
ATOM 730 N N . SER A 1 88 ? -12.592 -9.700 3.374 1.00 48.94 88 SER A N 1
ATOM 731 C CA . SER A 1 88 ? -13.290 -10.709 2.594 1.00 48.94 88 SER A CA 1
ATOM 732 C C . SER A 1 88 ? -13.749 -10.088 1.278 1.00 48.94 88 SER A C 1
ATOM 734 O O . SER A 1 88 ? -14.933 -9.850 1.068 1.00 48.94 88 SER A O 1
ATOM 736 N N . TYR A 1 89 ? -12.819 -9.799 0.368 1.00 54.16 89 TYR A N 1
ATOM 737 C CA . TYR A 1 89 ? -13.207 -9.418 -0.988 1.00 54.16 89 TYR A CA 1
ATOM 738 C C . TYR A 1 89 ? -13.321 -10.655 -1.875 1.00 54.16 89 TYR A C 1
ATOM 740 O O . TYR A 1 89 ? -12.337 -11.222 -2.345 1.00 54.16 89 TYR A O 1
ATOM 748 N N . ALA A 1 90 ? -14.574 -11.047 -2.113 1.00 38.84 90 ALA A N 1
ATOM 749 C CA . ALA A 1 90 ? -14.972 -11.810 -3.281 1.00 38.84 90 ALA A CA 1
ATOM 750 C C . ALA A 1 90 ? -14.618 -10.997 -4.537 1.00 38.84 90 ALA A C 1
ATOM 752 O O . ALA A 1 90 ? -15.223 -9.961 -4.811 1.00 38.84 90 ALA A O 1
ATOM 753 N N . TRP A 1 91 ? -13.624 -11.458 -5.292 1.00 34.06 91 TRP A N 1
ATOM 754 C CA . TRP A 1 91 ? -13.454 -11.056 -6.686 1.00 34.06 91 TRP A CA 1
ATOM 755 C C . TRP A 1 91 ? -14.666 -11.537 -7.497 1.00 34.06 91 TRP A C 1
ATOM 757 O O . TRP A 1 91 ? -15.127 -12.665 -7.308 1.00 34.06 91 TRP A O 1
ATOM 767 N N . LYS A 1 92 ? -15.170 -10.697 -8.403 1.00 32.25 92 LYS A N 1
ATOM 768 C CA . LYS A 1 92 ? -16.101 -11.093 -9.462 1.00 32.25 92 LYS A CA 1
ATOM 769 C C . LYS A 1 92 ? -15.501 -10.730 -10.808 1.00 32.25 92 LYS A C 1
ATOM 771 O O . LYS A 1 92 ? -14.894 -9.640 -10.876 1.00 32.25 92 LYS A O 1
#

Solvent-accessible surface area (backbone atoms only — not comparable to full-atom values): 5618 Å² total; per-residue (Å²): 130,48,48,71,44,82,42,73,66,85,50,69,69,61,50,56,61,53,56,76,74,59,54,80,64,25,32,42,38,41,34,33,82,73,55,75,71,52,50,51,53,50,53,61,62,49,70,81,45,90,44,53,60,38,37,35,64,64,66,86,58,97,51,50,89,73,50,94,51,96,39,58,51,47,74,67,58,50,52,51,50,37,60,74,38,66,57,80,75,82,84,128

pLDDT: mean 79.59, std 14.25, range [32.25, 92.31]

Foldseek 3Di:
DAAEAEAEDDADVSVVVVLVVDDLRYEYEYEEADDPVRVVVVVVVCVPHNHHYAYHHPPPPVVLVVPPDPRYDDPVVVVVVCVVNVVPDDDD

Sequence (92 aa):
MNTLHLCHWQNLVHLEQHLGLLSENDSLLIFGTFSVDEQKKIIDVMQDFSTNWYLVNKDIDPNIANRHSPHEINHEQWLELIIQHNNSYAWK

Radius of gyration: 12.92 Å; Cα contacts (8 Å, |Δi|>4): 104; chains: 1; bounding box: 32×28×25 Å

Secondary structure (DSSP, 8-state):
---EEEEE-S-HHHHHHHHTT--TT-EEEEEE---HHHHHHHHHHHTT--SEEEEEESS--TTGGGS--TTB--HHHHHHHHHHTT------

Nearest PDB structures (foldseek):
  5idy-assembly1_B  TM=7.132E-01  e=2.848E-01  Burkholderia vietnamiensis G4
  5wul-assembly1_A  TM=7.038E-01  e=8.691E+00  Serratia marcescens
  7ux6-assembly1_B  TM=6.313E-01  e=9.282E+00  Streptomyces drozdowiczii

Mean predicted aligned error: 6.93 Å